Protein AF-A0A497R9W0-F1 (afdb_monomer_lite)

Secondary structure (DSSP, 8-state):
-HHHHHHHHHHHHHHHHHHHHHHHHHHHTT-HHHHHHHHHHHHHHHHHHHHHHHHHHHHTT--

Structure (mmCIF, N/CA/C/O backbone):
data_AF-A0A497R9W0-F1
#
_entry.id   AF-A0A497R9W0-F1
#
loop_
_atom_site.group_PDB
_atom_site.id
_atom_site.type_symbol
_atom_site.label_atom_id
_atom_site.label_alt_id
_atom_site.label_comp_id
_atom_site.label_asym_id
_atom_site.label_entity_id
_atom_site.label_seq_id
_atom_site.pdbx_PDB_ins_code
_atom_site.Cartn_x
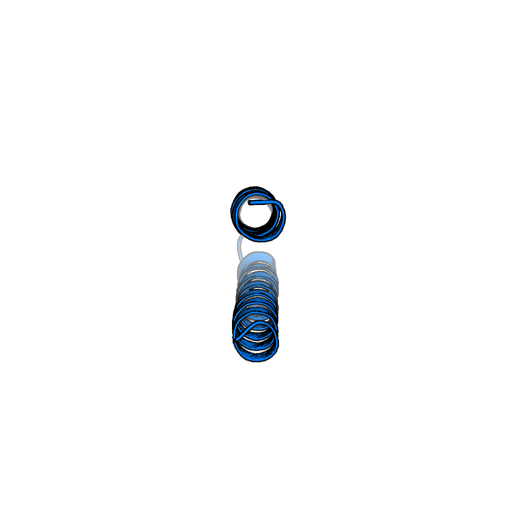_atom_site.Cartn_y
_atom_site.Cartn_z
_atom_site.occupancy
_atom_site.B_iso_or_equiv
_atom_site.auth_seq_id
_atom_site.auth_comp_id
_atom_site.auth_asym_id
_atom_site.auth_atom_id
_atom_site.pdbx_PDB_model_num
ATOM 1 N N . MET A 1 1 ? -11.951 -5.923 23.901 1.00 49.00 1 MET A N 1
ATOM 2 C CA . MET A 1 1 ? -11.788 -6.275 22.467 1.00 49.00 1 MET A CA 1
ATOM 3 C C . MET A 1 1 ? -11.069 -5.218 21.602 1.00 49.00 1 MET A C 1
ATOM 5 O O . MET A 1 1 ? -10.831 -5.488 20.436 1.00 49.00 1 MET 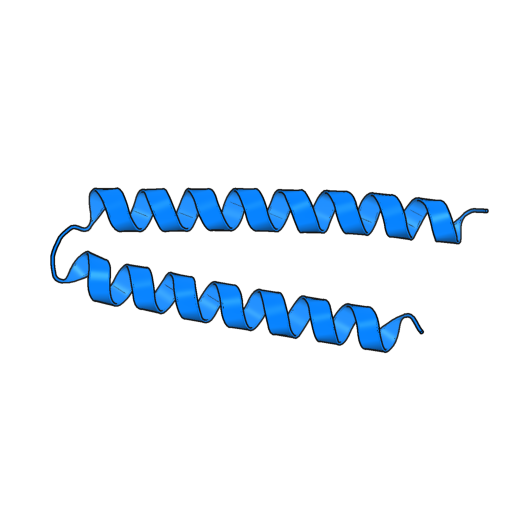A O 1
ATOM 9 N N . ARG A 1 2 ? -10.659 -4.040 22.117 1.00 52.69 2 ARG A N 1
ATOM 10 C CA . ARG A 1 2 ? -10.014 -2.982 21.297 1.00 52.69 2 ARG A CA 1
ATOM 11 C C . ARG A 1 2 ? -8.566 -3.288 20.868 1.00 52.69 2 ARG A C 1
ATOM 13 O O . ARG A 1 2 ? -8.167 -2.908 19.777 1.00 52.69 2 ARG A O 1
ATOM 20 N N . LYS A 1 3 ? -7.790 -4.007 21.691 1.00 51.47 3 LYS A N 1
ATOM 21 C CA . LYS A 1 3 ? -6.367 -4.303 21.417 1.00 51.47 3 LYS A CA 1
ATOM 22 C C . LYS A 1 3 ? -6.164 -5.258 20.229 1.00 51.47 3 LYS A C 1
ATOM 24 O O . LYS A 1 3 ? -5.309 -4.998 19.394 1.00 51.47 3 LYS A O 1
ATOM 29 N N . SER A 1 4 ? -6.985 -6.303 20.102 1.00 53.28 4 SER A N 1
ATOM 30 C CA . SER A 1 4 ? -6.870 -7.283 19.006 1.00 53.28 4 SER A CA 1
ATOM 31 C C . SER A 1 4 ? -7.202 -6.697 17.628 1.00 53.28 4 SER A C 1
ATOM 33 O O . SER A 1 4 ? -6.571 -7.068 16.645 1.00 53.28 4 SER A O 1
ATOM 35 N N . ALA A 1 5 ? -8.132 -5.737 17.554 1.00 59.75 5 ALA A N 1
ATOM 36 C CA . ALA A 1 5 ? -8.455 -5.037 16.308 1.00 59.75 5 ALA A CA 1
ATOM 37 C C . ALA A 1 5 ? -7.290 -4.154 15.823 1.00 59.75 5 ALA A C 1
ATOM 39 O O . ALA A 1 5 ? -6.998 -4.109 14.629 1.00 59.75 5 ALA A O 1
ATOM 40 N N . ILE A 1 6 ? -6.584 -3.496 16.750 1.00 68.81 6 ILE A N 1
ATOM 41 C CA . ILE A 1 6 ? -5.399 -2.684 16.437 1.00 68.81 6 ILE A CA 1
ATOM 42 C C . ILE A 1 6 ? -4.282 -3.580 15.904 1.00 68.81 6 ILE A C 1
ATOM 44 O O . ILE A 1 6 ? -3.698 -3.261 14.876 1.00 68.81 6 ILE A O 1
ATOM 48 N N . ILE A 1 7 ? -4.038 -4.726 16.548 1.00 71.50 7 ILE A N 1
ATOM 49 C CA . ILE A 1 7 ? -3.014 -5.682 16.107 1.00 71.50 7 ILE A CA 1
ATOM 50 C C . ILE A 1 7 ? -3.324 -6.165 14.689 1.00 71.50 7 ILE A C 1
ATOM 52 O O . ILE A 1 7 ? -2.468 -6.037 13.824 1.00 71.50 7 ILE A O 1
ATOM 56 N N . GLY A 1 8 ? -4.559 -6.603 14.414 1.00 71.94 8 GLY A N 1
ATOM 57 C CA . GLY A 1 8 ? -4.955 -7.034 13.068 1.00 71.94 8 GLY A CA 1
ATOM 58 C C . GLY A 1 8 ? -4.795 -5.940 12.006 1.00 71.94 8 GLY A C 1
ATOM 59 O O . GLY A 1 8 ? -4.344 -6.219 10.895 1.00 71.94 8 GLY A O 1
ATOM 60 N N . THR A 1 9 ? -5.092 -4.686 12.361 1.00 72.88 9 THR A N 1
ATOM 61 C CA . THR A 1 9 ? -4.909 -3.527 11.470 1.00 72.88 9 THR A CA 1
ATOM 62 C C . THR A 1 9 ? -3.427 -3.248 11.207 1.00 72.88 9 THR A C 1
ATOM 64 O O . THR A 1 9 ? -3.035 -3.000 10.072 1.00 72.88 9 THR A O 1
ATOM 67 N N . VAL A 1 10 ? -2.578 -3.332 12.234 1.00 77.56 10 VAL A N 1
ATOM 68 C CA . VAL A 1 10 ? -1.125 -3.159 12.096 1.00 77.56 10 VAL A CA 1
ATOM 69 C C . VAL A 1 10 ? -0.530 -4.280 11.246 1.00 77.56 10 VAL A C 1
ATOM 71 O O . VAL A 1 10 ? 0.245 -3.996 10.341 1.00 77.56 10 VAL A O 1
ATOM 74 N N . THR A 1 11 ? -0.931 -5.537 11.454 1.00 76.62 11 THR A N 1
ATOM 75 C CA . THR A 1 11 ? -0.426 -6.670 10.662 1.00 76.62 11 THR A CA 1
ATOM 76 C C . THR A 1 11 ? -0.818 -6.554 9.189 1.00 76.62 11 THR A C 1
ATOM 78 O O . THR A 1 11 ? 0.016 -6.776 8.313 1.00 76.62 11 THR A O 1
ATOM 81 N N . THR A 1 12 ? -2.061 -6.159 8.894 1.00 78.38 12 THR A N 1
ATOM 82 C CA . THR A 1 12 ? -2.523 -5.947 7.509 1.00 78.38 12 THR A CA 1
ATOM 83 C C . THR A 1 12 ? -1.845 -4.752 6.843 1.00 78.38 12 THR A C 1
ATOM 85 O O . THR A 1 12 ? -1.487 -4.839 5.667 1.00 78.38 12 THR A O 1
ATOM 88 N N . LEU A 1 13 ? -1.593 -3.669 7.586 1.00 76.44 13 LEU A N 1
ATOM 89 C CA . LEU A 1 13 ? -0.781 -2.541 7.123 1.00 76.44 13 LEU A CA 1
ATOM 90 C C . LEU A 1 13 ? 0.650 -2.979 6.798 1.00 76.44 13 LEU A C 1
ATOM 92 O O . LEU A 1 13 ? 1.130 -2.711 5.700 1.00 76.44 13 LEU A O 1
ATOM 96 N N . SER A 1 14 ? 1.311 -3.695 7.709 1.00 76.19 14 SER A N 1
ATOM 97 C CA . SER A 1 14 ? 2.674 -4.195 7.503 1.00 76.19 14 SER A CA 1
ATOM 98 C C . SER A 1 14 ? 2.766 -5.123 6.293 1.00 76.19 14 SER A C 1
ATOM 100 O O . SER A 1 14 ? 3.686 -4.987 5.491 1.00 76.19 14 SER A O 1
ATOM 102 N N . PHE A 1 15 ? 1.792 -6.018 6.114 1.00 80.50 15 PHE A N 1
ATOM 103 C CA . PHE A 1 15 ? 1.742 -6.909 4.956 1.00 80.50 15 PHE A CA 1
ATOM 104 C C . PHE A 1 15 ? 1.513 -6.138 3.647 1.00 80.50 15 PHE A C 1
ATOM 106 O O . PHE A 1 15 ? 2.185 -6.398 2.652 1.00 80.50 15 PHE A O 1
ATOM 113 N N . SER A 1 16 ? 0.629 -5.135 3.657 1.00 76.12 16 SER A N 1
ATOM 114 C CA . SER A 1 16 ? 0.370 -4.277 2.490 1.00 76.12 16 SER A CA 1
ATOM 115 C C . SER A 1 16 ? 1.610 -3.484 2.075 1.00 76.12 16 SER A C 1
ATOM 117 O O . SER A 1 16 ? 1.904 -3.380 0.886 1.00 76.12 16 SER A O 1
ATOM 119 N N . VAL A 1 17 ? 2.374 -2.972 3.046 1.00 80.00 17 VAL A N 1
ATOM 120 C CA . VAL A 1 17 ? 3.660 -2.307 2.790 1.00 80.00 17 VAL A CA 1
ATOM 121 C C . VAL A 1 17 ? 4.657 -3.284 2.169 1.00 80.00 17 VAL A C 1
ATOM 123 O O . VAL A 1 17 ? 5.327 -2.934 1.203 1.00 80.00 17 VAL A O 1
ATOM 126 N N . LEU A 1 18 ? 4.725 -4.519 2.666 1.00 79.81 18 LEU A N 1
ATOM 127 C CA . LEU A 1 18 ? 5.653 -5.534 2.162 1.00 79.81 18 LEU A CA 1
ATOM 128 C C . LEU A 1 18 ? 5.342 -5.921 0.706 1.00 79.81 18 LEU A C 1
ATOM 130 O O . LEU A 1 18 ? 6.248 -5.985 -0.123 1.00 79.81 18 LEU A O 1
ATOM 134 N N . VAL A 1 19 ? 4.058 -6.084 0.372 1.00 78.94 19 VAL A N 1
ATOM 135 C CA . VAL A 1 19 ? 3.591 -6.328 -1.004 1.00 78.94 19 VAL A CA 1
ATOM 136 C C . VAL A 1 19 ? 3.860 -5.124 -1.908 1.00 78.94 19 VAL A C 1
ATOM 138 O O . VAL A 1 19 ? 4.306 -5.304 -3.040 1.00 78.94 19 VAL A O 1
ATOM 141 N N . ALA A 1 20 ? 3.646 -3.899 -1.420 1.00 73.44 20 ALA A N 1
ATOM 142 C CA . ALA A 1 20 ? 3.935 -2.685 -2.180 1.00 73.44 20 ALA A CA 1
ATOM 143 C C . ALA A 1 20 ? 5.434 -2.550 -2.484 1.00 73.44 20 ALA A C 1
ATOM 145 O O . ALA A 1 20 ? 5.804 -2.312 -3.630 1.00 73.44 20 ALA A O 1
ATOM 146 N N . VAL A 1 21 ? 6.303 -2.771 -1.492 1.00 78.88 21 VAL A N 1
ATOM 147 C CA . VAL A 1 21 ? 7.762 -2.752 -1.676 1.00 78.88 21 VAL A CA 1
ATOM 148 C C . VAL A 1 21 ? 8.193 -3.839 -2.657 1.00 78.88 21 VAL A C 1
ATOM 150 O O . VAL A 1 21 ? 8.971 -3.560 -3.564 1.00 78.88 21 VAL A O 1
ATOM 153 N N . TYR A 1 22 ? 7.648 -5.052 -2.547 1.00 75.00 22 TYR A N 1
ATOM 154 C CA . TYR A 1 22 ? 7.950 -6.133 -3.486 1.00 75.00 22 TYR A CA 1
ATOM 155 C C . TYR A 1 22 ? 7.501 -5.800 -4.918 1.00 75.00 22 TYR A C 1
ATOM 157 O O . TYR A 1 22 ? 8.267 -5.973 -5.864 1.00 75.00 22 TYR A O 1
ATOM 165 N N . GLY A 1 23 ? 6.295 -5.245 -5.081 1.00 66.62 23 GLY A N 1
ATOM 166 C CA . GLY A 1 23 ? 5.778 -4.782 -6.370 1.00 66.62 23 GLY A CA 1
ATOM 167 C C . GLY A 1 23 ? 6.608 -3.649 -6.977 1.00 66.62 23 GLY A C 1
ATOM 168 O O . GLY A 1 23 ? 6.812 -3.626 -8.188 1.00 66.62 23 GLY A O 1
ATOM 169 N N . ILE A 1 24 ? 7.152 -2.756 -6.147 1.00 69.06 24 ILE A N 1
ATOM 170 C CA . ILE A 1 24 ? 8.081 -1.707 -6.575 1.00 69.06 24 ILE A CA 1
ATOM 171 C C . ILE A 1 24 ? 9.421 -2.320 -6.992 1.00 69.06 24 ILE A C 1
ATOM 173 O O . ILE A 1 24 ? 9.896 -2.009 -8.073 1.00 69.06 24 ILE A O 1
ATOM 177 N N . VAL A 1 25 ? 10.020 -3.225 -6.214 1.00 69.88 25 VAL A N 1
ATOM 178 C CA . VAL A 1 25 ? 11.321 -3.846 -6.545 1.00 69.88 25 VAL A CA 1
ATOM 179 C C . VAL A 1 25 ? 11.241 -4.666 -7.841 1.00 69.88 25 VAL A C 1
ATOM 181 O O . VAL A 1 25 ? 12.080 -4.524 -8.736 1.00 69.88 25 VAL A O 1
ATOM 184 N N . VAL A 1 26 ? 10.194 -5.482 -7.991 1.00 64.44 26 VAL A N 1
ATOM 185 C CA . VAL A 1 26 ? 9.947 -6.267 -9.212 1.00 64.44 26 VAL A CA 1
ATOM 186 C C . VAL A 1 26 ? 9.545 -5.361 -10.382 1.00 64.44 26 VAL A C 1
ATOM 188 O O . VAL A 1 26 ? 10.013 -5.550 -11.503 1.00 64.44 26 VAL A O 1
ATOM 191 N N . GLY A 1 27 ? 8.727 -4.337 -10.128 1.00 59.06 27 GLY A N 1
ATOM 192 C CA . GLY A 1 27 ? 8.297 -3.353 -11.119 1.00 59.06 27 GLY A CA 1
ATOM 193 C C . GLY A 1 27 ? 9.433 -2.470 -11.629 1.00 59.06 27 GLY A C 1
ATOM 194 O O . GLY A 1 27 ? 9.519 -2.232 -12.829 1.00 59.06 27 GLY A O 1
ATOM 195 N N . ILE A 1 28 ? 10.367 -2.061 -10.769 1.00 60.62 28 ILE A N 1
ATOM 196 C CA . ILE A 1 28 ? 11.574 -1.315 -11.154 1.00 60.62 28 ILE A CA 1
ATOM 197 C C . ILE A 1 28 ? 12.420 -2.122 -12.140 1.00 60.62 28 ILE A C 1
ATOM 199 O O . ILE A 1 28 ? 13.026 -1.551 -13.043 1.00 60.62 28 ILE A O 1
ATOM 203 N N . SER A 1 29 ? 12.397 -3.450 -12.026 1.00 59.22 29 SER A N 1
ATOM 204 C CA . SER A 1 29 ? 13.181 -4.332 -12.888 1.00 59.22 29 SER A CA 1
ATOM 205 C C . SER A 1 29 ? 12.650 -4.419 -14.326 1.00 59.22 29 SER A C 1
ATOM 207 O O . SER A 1 29 ? 13.412 -4.811 -15.207 1.00 59.22 29 SER A O 1
ATOM 209 N N . LYS A 1 30 ? 11.370 -4.0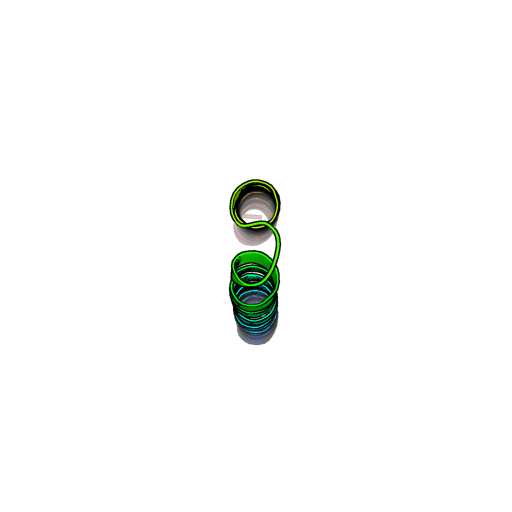87 -14.594 1.00 56.72 30 LYS A N 1
ATOM 210 C CA . LYS A 1 30 ? 10.768 -4.242 -15.941 1.00 56.72 30 LYS A CA 1
ATOM 211 C C . LYS A 1 30 ? 9.785 -3.161 -16.419 1.00 56.72 30 LYS A C 1
ATOM 213 O O . LYS A 1 30 ? 9.567 -3.099 -17.620 1.00 56.72 30 LYS A O 1
ATOM 218 N N . ASN A 1 31 ? 9.170 -2.353 -15.548 1.00 58.19 31 ASN A N 1
ATOM 219 C CA . ASN A 1 31 ? 8.199 -1.297 -15.893 1.00 58.19 31 ASN A CA 1
ATOM 220 C C . ASN A 1 31 ? 7.874 -0.388 -14.674 1.00 58.19 31 ASN A C 1
ATOM 222 O O . ASN A 1 31 ? 6.883 -0.585 -13.968 1.00 58.19 31 ASN A O 1
ATOM 226 N N . ILE A 1 32 ? 8.703 0.640 -14.444 1.00 60.31 32 ILE A N 1
ATOM 227 C CA . ILE A 1 32 ? 8.649 1.564 -13.286 1.00 60.31 32 ILE A CA 1
ATOM 228 C C . ILE A 1 32 ? 7.313 2.316 -13.162 1.00 60.31 32 ILE A C 1
ATOM 230 O O . ILE A 1 32 ? 6.741 2.409 -12.076 1.00 60.31 32 ILE A O 1
ATOM 234 N N . LEU A 1 33 ? 6.806 2.861 -14.268 1.00 62.56 33 LEU A N 1
ATOM 235 C CA . LEU A 1 33 ? 5.631 3.738 -14.278 1.00 62.56 33 LEU A CA 1
ATOM 236 C C . LEU A 1 33 ? 4.337 3.045 -13.810 1.00 62.56 33 LEU A C 1
ATOM 238 O O . LEU A 1 33 ? 3.738 3.514 -12.839 1.00 62.56 33 LEU A O 1
ATOM 242 N N . PRO A 1 34 ? 3.895 1.928 -14.419 1.00 69.50 34 PRO A N 1
ATOM 243 C CA . PRO A 1 34 ? 2.630 1.303 -14.036 1.00 69.50 34 PRO A CA 1
ATOM 244 C C . PRO A 1 34 ? 2.682 0.660 -12.643 1.00 69.50 34 PRO A C 1
ATOM 246 O O . PRO A 1 34 ? 1.686 0.706 -11.925 1.00 69.50 34 PRO A O 1
ATOM 249 N N . ALA A 1 35 ? 3.832 0.121 -12.221 1.00 68.00 35 ALA A N 1
ATOM 250 C CA . ALA A 1 35 ? 3.987 -0.466 -10.889 1.00 68.00 35 ALA A CA 1
ATOM 251 C C . ALA A 1 35 ? 3.887 0.589 -9.775 1.00 68.00 35 ALA A C 1
ATOM 253 O O . ALA A 1 35 ? 3.231 0.366 -8.757 1.00 68.00 35 ALA A O 1
ATOM 254 N N . THR A 1 36 ? 4.476 1.767 -9.996 1.00 70.56 36 THR A N 1
ATOM 255 C CA . THR A 1 36 ? 4.403 2.886 -9.047 1.00 70.56 36 THR A CA 1
ATOM 256 C C . THR A 1 36 ? 2.971 3.412 -8.927 1.00 70.56 36 THR A C 1
ATOM 258 O O . THR A 1 36 ? 2.474 3.604 -7.818 1.00 70.56 36 THR A O 1
ATOM 261 N N . ILE A 1 37 ? 2.270 3.578 -10.056 1.00 78.25 37 ILE A N 1
ATOM 262 C CA . ILE A 1 37 ? 0.869 4.027 -10.074 1.00 78.25 37 ILE A CA 1
ATOM 263 C C . ILE A 1 37 ? -0.032 3.015 -9.357 1.00 78.25 37 ILE A C 1
ATOM 265 O O . ILE A 1 37 ? -0.841 3.410 -8.516 1.00 78.25 37 ILE A O 1
ATOM 269 N N . ALA A 1 38 ? 0.142 1.718 -9.629 1.00 76.00 38 ALA A N 1
ATOM 270 C CA . ALA A 1 38 ? -0.616 0.659 -8.970 1.00 76.00 38 ALA A CA 1
ATOM 271 C C . ALA A 1 38 ? -0.390 0.656 -7.450 1.00 76.00 38 ALA A C 1
ATOM 273 O O . ALA A 1 38 ? -1.358 0.580 -6.694 1.00 76.00 38 ALA A O 1
ATOM 274 N N . GLY A 1 39 ? 0.859 0.814 -6.995 1.00 76.19 39 GLY A N 1
ATOM 275 C CA . GLY A 1 39 ? 1.192 0.914 -5.572 1.00 76.19 39 GLY A CA 1
ATOM 276 C C . GLY A 1 39 ? 0.524 2.108 -4.881 1.00 76.19 39 GLY A C 1
ATOM 277 O O . GLY A 1 39 ? -0.067 1.947 -3.814 1.00 76.19 39 GLY A O 1
ATOM 278 N N . ILE A 1 40 ? 0.545 3.290 -5.511 1.00 78.44 40 ILE A N 1
ATOM 279 C CA . ILE A 1 40 ? -0.102 4.504 -4.981 1.00 78.44 40 ILE A CA 1
ATOM 280 C C . ILE A 1 40 ? -1.626 4.329 -4.910 1.00 78.44 40 ILE A C 1
ATOM 282 O O . ILE A 1 40 ? -2.237 4.669 -3.895 1.00 78.44 40 ILE A O 1
ATOM 286 N N . MET A 1 41 ? -2.244 3.763 -5.952 1.00 82.31 41 MET A N 1
ATOM 287 C CA . MET A 1 41 ? -3.682 3.472 -5.971 1.00 82.31 41 MET A CA 1
ATOM 288 C C . MET A 1 41 ? -4.075 2.518 -4.841 1.00 82.31 41 MET A C 1
ATOM 290 O O . MET A 1 41 ? -5.030 2.782 -4.108 1.00 82.31 41 MET A O 1
ATOM 294 N N . LEU A 1 42 ? -3.315 1.434 -4.663 1.00 78.81 42 LEU A N 1
ATOM 295 C CA . LEU A 1 42 ? -3.566 0.447 -3.615 1.00 78.81 42 LEU A CA 1
ATOM 296 C C . LEU A 1 42 ? -3.432 1.071 -2.221 1.00 78.81 42 LEU A C 1
ATOM 298 O O . LEU A 1 42 ? -4.263 0.830 -1.343 1.00 78.81 42 LEU A O 1
ATOM 302 N N . PHE A 1 43 ? -2.427 1.924 -2.030 1.00 77.44 43 PHE A N 1
ATOM 303 C CA . PHE A 1 43 ? -2.209 2.643 -0.781 1.00 77.44 43 PHE A CA 1
ATOM 304 C C . PHE A 1 43 ? -3.363 3.606 -0.459 1.00 77.44 43 PHE A C 1
ATOM 306 O O . PHE A 1 43 ? -3.879 3.596 0.660 1.00 77.44 43 PHE A O 1
ATOM 313 N N . ALA A 1 44 ? -3.834 4.376 -1.445 1.00 81.94 44 ALA A N 1
ATOM 314 C CA . ALA A 1 44 ? -4.961 5.296 -1.285 1.00 81.94 44 ALA A CA 1
ATOM 315 C C . ALA A 1 44 ? -6.268 4.564 -0.937 1.00 81.94 44 ALA A C 1
ATOM 317 O O . ALA A 1 44 ? -6.998 4.986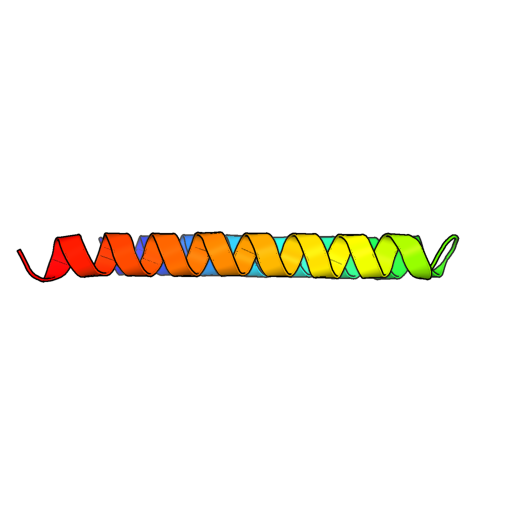 -0.036 1.00 81.94 44 ALA A O 1
ATOM 318 N N . ILE A 1 45 ? -6.541 3.436 -1.600 1.00 84.25 45 ILE A N 1
ATOM 319 C CA . ILE A 1 45 ? -7.700 2.584 -1.300 1.00 84.25 45 ILE A CA 1
ATOM 320 C C . ILE A 1 45 ? -7.598 2.050 0.132 1.00 84.25 45 ILE A C 1
ATOM 322 O O . ILE A 1 45 ? -8.561 2.134 0.894 1.00 84.25 45 ILE A O 1
ATOM 326 N N . THR A 1 46 ? -6.424 1.562 0.529 1.00 82.56 46 THR A N 1
ATOM 327 C CA . THR A 1 46 ? -6.185 1.029 1.878 1.00 82.56 46 THR A CA 1
ATOM 328 C C . THR A 1 46 ? -6.434 2.095 2.950 1.00 82.56 46 THR A C 1
ATOM 330 O O . THR A 1 46 ? -7.175 1.854 3.904 1.00 82.56 46 THR A O 1
ATOM 333 N N . LEU A 1 47 ? -5.903 3.308 2.762 1.00 81.88 47 LEU A N 1
ATOM 334 C CA . LEU A 1 47 ? -6.160 4.460 3.634 1.00 81.88 47 LEU A CA 1
ATOM 335 C C . LEU A 1 47 ? -7.646 4.816 3.712 1.00 81.88 47 LEU A C 1
ATOM 337 O O . LEU A 1 47 ? -8.160 5.082 4.800 1.00 81.88 47 LEU A O 1
ATOM 341 N N . HIS A 1 48 ? -8.352 4.789 2.580 1.00 83.81 48 HIS A N 1
ATOM 342 C CA . HIS A 1 48 ? -9.784 5.068 2.539 1.00 83.81 48 HIS A CA 1
ATOM 343 C C . HIS A 1 48 ? -10.590 4.056 3.367 1.00 83.81 48 HIS A C 1
ATOM 345 O O . HIS A 1 48 ? -11.454 4.446 4.158 1.00 83.81 48 HIS A O 1
ATOM 351 N N . TRP A 1 49 ? -10.276 2.764 3.242 1.00 80.69 49 TRP A N 1
ATOM 352 C CA . TRP A 1 49 ? -10.920 1.709 4.025 1.00 80.69 49 TRP A CA 1
ATOM 353 C C . TRP A 1 49 ? -10.607 1.819 5.514 1.00 80.69 49 TRP A C 1
ATOM 355 O O . TRP A 1 49 ? -11.528 1.719 6.324 1.00 80.69 49 TRP A O 1
ATOM 365 N N . ILE A 1 50 ? -9.356 2.108 5.882 1.00 81.25 50 ILE A N 1
ATOM 366 C CA . ILE A 1 50 ? -8.963 2.350 7.277 1.00 81.25 50 ILE A CA 1
ATOM 367 C C . ILE A 1 50 ? -9.740 3.537 7.851 1.00 81.25 50 ILE A C 1
ATOM 369 O O . ILE A 1 50 ? -10.318 3.434 8.931 1.00 81.25 50 ILE A O 1
ATOM 373 N N . TRP A 1 51 ? -9.824 4.651 7.122 1.00 79.38 51 TRP A N 1
ATOM 374 C CA . TRP A 1 51 ? -10.545 5.835 7.583 1.00 79.38 51 TRP A CA 1
ATOM 375 C C . TRP A 1 51 ? -12.041 5.570 7.768 1.00 79.38 51 TRP A C 1
ATOM 377 O O . TRP A 1 51 ? -12.632 5.963 8.779 1.00 79.38 51 TRP A O 1
ATOM 387 N N . LYS A 1 52 ? -12.655 4.845 6.825 1.00 78.25 52 LYS A N 1
ATOM 388 C CA . LYS A 1 52 ? -14.049 4.403 6.926 1.00 78.25 52 LYS A CA 1
ATOM 389 C C . LYS A 1 52 ? -14.252 3.489 8.136 1.00 78.25 52 LYS A C 1
ATOM 391 O O . LYS A 1 52 ? -15.215 3.677 8.877 1.00 78.25 52 LYS A O 1
ATOM 396 N N . PHE A 1 53 ? -13.332 2.559 8.377 1.00 79.00 53 PHE A N 1
ATOM 397 C CA . PHE A 1 53 ? -13.386 1.633 9.505 1.00 79.00 53 PHE A CA 1
ATOM 398 C C . PHE A 1 53 ? -13.254 2.358 10.851 1.00 79.00 53 PHE A C 1
ATOM 400 O O . PHE A 1 53 ? -14.046 2.115 11.757 1.00 79.00 53 PHE A O 1
ATOM 407 N N . ILE A 1 54 ? -12.332 3.321 10.961 1.00 80.06 54 ILE A N 1
ATOM 408 C CA . ILE A 1 54 ? -12.172 4.170 12.152 1.00 80.06 54 ILE A CA 1
ATOM 409 C C . ILE A 1 54 ? -13.442 4.990 12.410 1.00 80.06 54 ILE A C 1
ATOM 411 O O . ILE A 1 54 ? -13.897 5.068 13.550 1.00 80.06 54 ILE A O 1
ATOM 415 N N . LYS A 1 55 ? -14.056 5.566 11.367 1.00 75.00 55 LYS A N 1
ATOM 416 C CA . LYS A 1 55 ? -15.338 6.284 11.492 1.00 75.00 55 LYS A CA 1
ATOM 417 C C . LYS A 1 55 ? -16.458 5.391 12.023 1.00 75.00 55 LYS A C 1
ATOM 419 O O . LYS A 1 55 ? -17.239 5.838 12.861 1.00 75.00 55 LYS A O 1
ATOM 424 N N . VAL A 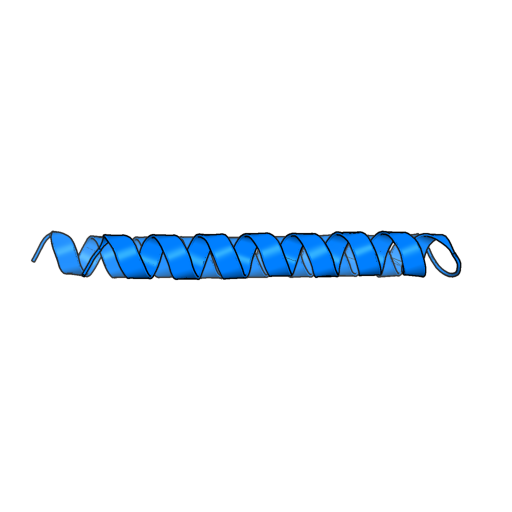1 56 ? -16.544 4.153 11.537 1.00 75.44 56 VAL A N 1
ATOM 425 C CA . VAL A 1 56 ? -17.541 3.175 11.998 1.00 75.44 56 VAL A CA 1
ATOM 426 C C . VAL A 1 56 ? -17.280 2.783 13.454 1.00 75.44 56 VAL A C 1
ATOM 428 O O . VAL A 1 56 ? -18.190 2.865 14.272 1.00 75.44 56 VAL A O 1
ATOM 431 N N . LEU A 1 57 ? -16.032 2.460 13.807 1.00 70.88 57 LEU A N 1
ATOM 432 C CA . LEU A 1 57 ? -15.626 2.157 15.185 1.00 70.88 57 LEU A CA 1
ATOM 433 C C . LEU A 1 57 ? -15.936 3.299 16.156 1.00 70.88 57 LEU A C 1
ATOM 435 O O . LEU A 1 57 ? -16.359 3.042 17.281 1.00 70.88 57 LEU A O 1
ATOM 439 N N . LYS A 1 58 ? -15.741 4.551 15.725 1.00 66.94 58 LYS A N 1
ATOM 440 C CA . LYS A 1 58 ? -16.039 5.72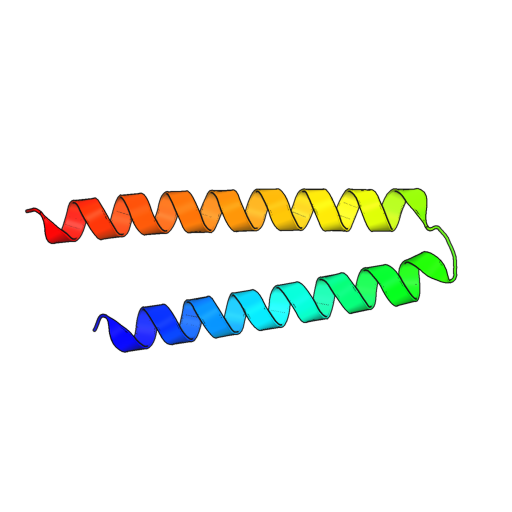8 16.542 1.00 66.94 58 LYS A CA 1
ATOM 441 C C . LYS A 1 58 ? -17.536 5.851 16.831 1.00 66.94 58 LYS A C 1
ATOM 443 O O . LYS A 1 58 ? -17.901 6.003 17.988 1.00 66.94 58 LYS A O 1
ATOM 448 N N . ARG A 1 59 ? -18.402 5.654 15.827 1.00 64.12 59 ARG A N 1
ATOM 449 C CA . ARG A 1 59 ? -19.864 5.652 16.035 1.00 64.12 59 ARG A CA 1
ATOM 450 C C . ARG A 1 59 ? -20.349 4.574 17.004 1.00 64.12 59 ARG A C 1
ATOM 452 O O . ARG A 1 59 ? -21.309 4.817 17.718 1.00 64.12 59 ARG A O 1
ATOM 459 N N . CYS A 1 60 ? -19.696 3.417 17.060 1.00 57.72 60 CYS A N 1
ATOM 460 C CA . CYS A 1 60 ? -20.038 2.368 18.025 1.00 57.72 60 CYS A CA 1
ATOM 461 C C . CYS A 1 60 ? -19.520 2.634 19.450 1.00 57.72 60 CYS A C 1
ATOM 463 O O . CYS A 1 60 ? -19.844 1.868 20.348 1.00 57.72 60 CYS A O 1
ATOM 465 N N . SER A 1 61 ? -18.672 3.646 19.662 1.00 56.62 61 SER A N 1
ATOM 466 C CA . SER A 1 61 ? -18.132 3.977 20.987 1.00 56.62 61 SER A CA 1
ATOM 467 C C . SER A 1 61 ? -18.856 5.137 21.674 1.00 56.62 61 SER A C 1
ATOM 469 O O . SER A 1 61 ? -18.638 5.315 22.870 1.00 56.62 61 SER A O 1
ATOM 471 N N . ASP A 1 62 ? -19.641 5.921 20.933 1.00 59.28 62 ASP A N 1
ATOM 472 C CA . ASP A 1 62 ? -20.358 7.108 21.425 1.00 59.28 62 ASP A CA 1
ATOM 473 C C . ASP A 1 62 ? -21.854 6.830 21.705 1.00 59.28 62 ASP A C 1
ATOM 475 O O . ASP A 1 62 ? -22.590 7.754 22.048 1.00 59.28 62 ASP A O 1
ATOM 479 N N . GLY A 1 63 ? -22.311 5.583 21.527 1.00 47.56 63 GLY A N 1
ATOM 480 C CA . GLY A 1 63 ? -23.695 5.141 21.743 1.00 47.56 63 GLY A CA 1
ATOM 481 C C . GLY A 1 63 ? -23.827 4.077 22.819 1.00 47.56 63 GLY A C 1
ATOM 482 O O . GLY A 1 63 ? -22.811 3.404 23.112 1.00 47.56 63 GLY A O 1
#

Foldseek 3Di:
DVVVVVVVLVVVVVVLVVVLVVLCVVCVVPPNPVSPVVSVVSVVVSVVVVVVVVVVVVVVVVD

Radius of gyration: 15.18 Å; chains: 1; bounding box: 37×14×38 Å

Sequence (63 aa):
MRKSAIIGTVTTLSFSVLVAVYGIVVGISKNILPATIAGIMLFAITLHWIWKFIKVLKRCSDG

pLDDT: mean 70.92, std 9.77, range [47.56, 84.25]